Protein AF-A0A4Q3Y3D3-F1 (afdb_monomer)

Structure (mmCIF, N/CA/C/O backbone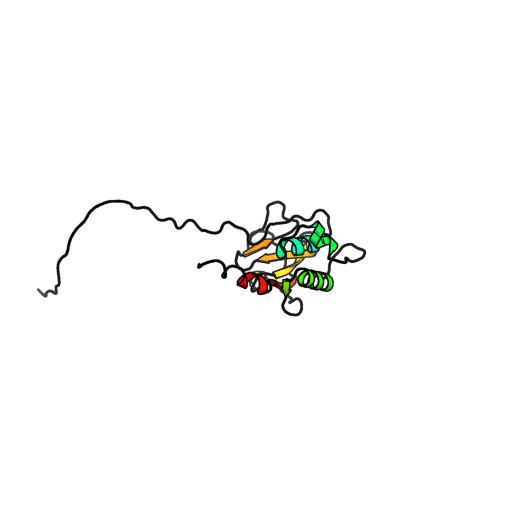):
data_AF-A0A4Q3Y3D3-F1
#
_entry.id   AF-A0A4Q3Y3D3-F1
#
loop_
_atom_site.group_PDB
_atom_site.id
_atom_site.type_symbol
_atom_site.label_atom_id
_atom_site.label_alt_id
_atom_site.label_comp_id
_atom_site.label_asym_id
_atom_site.label_entity_id
_atom_site.label_seq_id
_atom_site.pdbx_PDB_ins_code
_atom_site.Cartn_x
_atom_site.Cartn_y
_atom_site.Cartn_z
_atom_site.occupancy
_atom_site.B_iso_or_equiv
_atom_site.auth_seq_id
_atom_site.auth_comp_id
_atom_site.auth_asym_id
_atom_site.auth_atom_id
_atom_site.pdbx_PDB_model_num
ATOM 1 N N . MET A 1 1 ? -54.795 -48.249 -32.930 1.00 37.06 1 MET A N 1
ATOM 2 C CA . MET A 1 1 ? -54.369 -49.296 -31.979 1.00 37.06 1 MET A CA 1
ATOM 3 C C . MET A 1 1 ? -53.596 -48.614 -30.857 1.00 37.06 1 MET A C 1
ATOM 5 O O . MET A 1 1 ? -52.537 -48.094 -31.157 1.00 37.06 1 MET A O 1
ATOM 9 N N . ARG A 1 2 ? -54.170 -48.606 -29.635 1.00 34.38 2 ARG A N 1
ATOM 10 C CA . ARG A 1 2 ? -53.612 -48.185 -28.320 1.00 34.38 2 ARG A CA 1
ATOM 11 C C . ARG A 1 2 ? -53.067 -46.744 -28.184 1.00 34.38 2 ARG A C 1
ATOM 13 O O . ARG A 1 2 ? -52.362 -46.275 -29.052 1.00 34.38 2 ARG A O 1
ATOM 20 N N . LEU A 1 3 ? -53.254 -46.004 -27.092 1.00 31.91 3 LEU A N 1
ATOM 21 C CA . LEU A 1 3 ? -54.147 -46.052 -25.928 1.00 31.91 3 LEU A CA 1
ATOM 22 C C . LEU A 1 3 ? -54.050 -44.649 -25.276 1.00 31.91 3 LEU A C 1
ATOM 24 O O . LEU A 1 3 ? -52.945 -44.154 -25.098 1.00 31.91 3 LEU A O 1
ATOM 28 N N . LEU A 1 4 ? -55.206 -44.045 -24.983 1.00 33.06 4 LEU A N 1
ATOM 29 C CA . LEU A 1 4 ? -55.615 -43.357 -23.740 1.00 33.06 4 LEU A CA 1
ATOM 30 C C . LEU A 1 4 ? -54.528 -42.620 -22.921 1.00 33.06 4 LEU A C 1
ATOM 32 O O . LEU A 1 4 ? -53.577 -43.227 -22.454 1.00 33.06 4 LEU A O 1
ATOM 36 N N . ALA A 1 5 ? -54.607 -41.299 -22.756 1.00 33.62 5 ALA A N 1
ATOM 37 C CA . ALA A 1 5 ? -55.571 -40.514 -21.961 1.00 33.62 5 ALA A CA 1
ATOM 38 C C . ALA A 1 5 ? -55.055 -40.188 -20.549 1.00 33.62 5 ALA A C 1
ATOM 40 O O . ALA A 1 5 ? -54.508 -41.035 -19.854 1.00 33.62 5 ALA A O 1
ATOM 41 N N . GLY A 1 6 ? -55.333 -38.955 -20.127 1.00 31.28 6 GLY A N 1
ATOM 42 C CA . GLY A 1 6 ? -55.138 -38.450 -18.767 1.00 31.28 6 GLY A CA 1
ATOM 43 C C . GLY A 1 6 ? -54.679 -36.997 -18.828 1.00 31.28 6 GLY A C 1
ATOM 44 O O . GLY A 1 6 ? -53.491 -36.752 -18.957 1.00 31.28 6 GLY A O 1
ATOM 45 N N . ARG A 1 7 ? -55.588 -36.026 -19.024 1.00 37.44 7 ARG A N 1
ATOM 46 C CA . ARG A 1 7 ? -56.318 -35.291 -17.958 1.00 37.44 7 ARG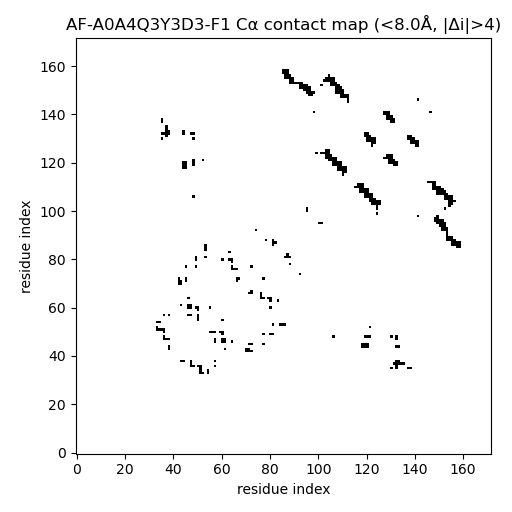 A CA 1
ATOM 47 C C . ARG A 1 7 ? -55.331 -34.682 -16.939 1.00 37.44 7 ARG A C 1
ATOM 49 O O . ARG A 1 7 ? -54.505 -35.395 -16.401 1.00 37.44 7 ARG A O 1
ATOM 56 N N . ALA A 1 8 ? -55.389 -33.403 -16.592 1.00 38.09 8 ALA A N 1
ATOM 57 C CA . ALA A 1 8 ? -56.598 -32.672 -16.252 1.00 38.09 8 ALA A CA 1
ATOM 58 C C . ALA A 1 8 ? -56.382 -31.149 -16.224 1.00 38.09 8 ALA A C 1
ATOM 60 O O . ALA A 1 8 ? -55.275 -30.675 -15.992 1.00 38.09 8 ALA A O 1
ATOM 61 N N . ASN A 1 9 ? -57.523 -30.471 -16.358 1.00 39.78 9 ASN A N 1
ATOM 62 C CA . ASN A 1 9 ? -57.938 -29.198 -15.765 1.00 39.78 9 ASN A CA 1
ATOM 63 C C . ASN A 1 9 ? -57.132 -27.944 -16.111 1.00 39.78 9 ASN A C 1
ATOM 65 O O . ASN A 1 9 ? -56.014 -27.743 -15.663 1.00 39.78 9 ASN A O 1
ATOM 69 N N . GLU A 1 10 ? -57.631 -27.088 -17.001 1.00 37.75 10 GLU A N 1
ATOM 70 C CA . GLU A 1 10 ? -58.818 -26.220 -16.853 1.00 37.75 10 GLU A CA 1
ATOM 71 C C . GLU A 1 10 ? -58.672 -25.129 -15.782 1.00 37.75 10 GLU A C 1
ATOM 73 O O . GLU A 1 10 ? -58.848 -25.369 -14.594 1.00 37.75 10 GLU A O 1
ATOM 78 N N . ARG A 1 11 ? -58.497 -23.914 -16.328 1.00 35.47 11 ARG A N 1
ATOM 79 C CA . ARG A 1 11 ? -59.081 -22.623 -15.927 1.00 35.47 11 ARG A CA 1
ATOM 80 C C . ARG A 1 11 ? -58.604 -22.003 -14.609 1.00 35.47 11 ARG A C 1
ATOM 82 O O . ARG A 1 11 ? -58.959 -22.456 -13.535 1.00 35.47 11 ARG A O 1
ATOM 89 N N . CYS A 1 12 ? -58.003 -20.814 -14.706 1.00 27.30 12 CYS A N 1
ATOM 90 C CA . CYS A 1 12 ? -58.804 -19.589 -14.585 1.00 27.30 12 CYS A CA 1
ATOM 91 C C . CYS A 1 12 ? -58.019 -18.323 -14.979 1.00 27.30 12 CYS A C 1
ATOM 93 O O . CYS A 1 12 ? -56.945 -18.068 -14.450 1.00 27.30 12 CYS A O 1
ATOM 95 N N . THR A 1 13 ? -58.629 -17.574 -15.908 1.00 36.66 13 THR A N 1
ATOM 96 C CA . THR A 1 13 ? -58.688 -16.099 -16.053 1.00 36.66 13 THR A CA 1
ATOM 97 C C . THR A 1 13 ? -57.379 -15.301 -16.033 1.00 36.66 13 THR A C 1
ATOM 99 O O . THR A 1 13 ? -56.711 -15.192 -15.015 1.00 36.66 13 THR A O 1
ATOM 102 N N . LEU A 1 14 ? -56.933 -14.808 -17.197 1.00 34.25 14 LEU A N 1
ATOM 103 C CA . LEU A 1 14 ? -57.304 -13.501 -17.784 1.00 34.25 14 LEU A CA 1
ATOM 104 C C . LEU A 1 14 ? -56.820 -12.326 -16.922 1.00 34.25 14 LEU A C 1
ATOM 106 O O . LEU A 1 14 ? -57.441 -12.026 -15.917 1.00 34.25 14 LEU A O 1
ATOM 110 N N . GLU A 1 15 ? -55.770 -11.633 -17.362 1.00 31.67 15 GLU A N 1
ATOM 111 C CA . GLU A 1 15 ? -55.912 -10.255 -17.850 1.00 31.67 15 GLU A CA 1
ATOM 112 C C . GLU A 1 15 ? -54.598 -9.713 -18.430 1.00 31.67 15 GLU A C 1
ATOM 114 O O . GLU A 1 15 ? -53.484 -10.008 -18.004 1.00 31.67 15 GLU A O 1
ATOM 119 N N . THR A 1 16 ? -54.786 -8.961 -19.501 1.00 42.09 16 THR A N 1
ATOM 120 C CA . THR A 1 16 ? -53.836 -8.250 -20.350 1.00 42.09 16 THR A CA 1
ATOM 121 C C . THR A 1 16 ? -53.171 -7.070 -19.644 1.00 42.09 16 THR A C 1
ATOM 123 O O . THR A 1 16 ? -53.857 -6.346 -18.935 1.00 42.09 16 THR A O 1
ATOM 126 N N . TYR A 1 17 ? -51.883 -6.823 -19.921 1.00 34.31 17 TYR A N 1
ATOM 127 C CA . TYR A 1 17 ? -51.305 -5.586 -20.506 1.00 34.31 17 TYR A CA 1
ATOM 128 C C . TYR A 1 17 ? -49.788 -5.486 -20.237 1.00 34.31 17 TYR A C 1
ATOM 130 O O . TYR A 1 17 ? -49.247 -6.248 -19.435 1.00 34.31 17 TYR A O 1
ATOM 138 N N . PRO A 1 18 ? -49.046 -4.704 -21.046 1.00 47.34 18 PRO A N 1
ATOM 139 C CA . PRO A 1 18 ? -47.670 -4.981 -21.398 1.00 47.34 18 PRO A CA 1
ATOM 140 C C . PRO A 1 18 ? -46.736 -4.379 -20.354 1.00 47.34 18 PRO A C 1
ATOM 142 O O . PRO A 1 18 ? -47.140 -3.563 -19.541 1.00 47.34 18 PRO A O 1
ATOM 145 N N . LEU A 1 19 ? -45.477 -4.792 -20.409 1.00 34.25 19 LEU A N 1
ATOM 146 C CA . LEU A 1 19 ? -44.270 -4.026 -20.105 1.00 34.25 19 LEU A CA 1
ATOM 147 C C . LEU A 1 19 ? -43.201 -5.082 -19.843 1.00 34.25 19 LEU A C 1
AT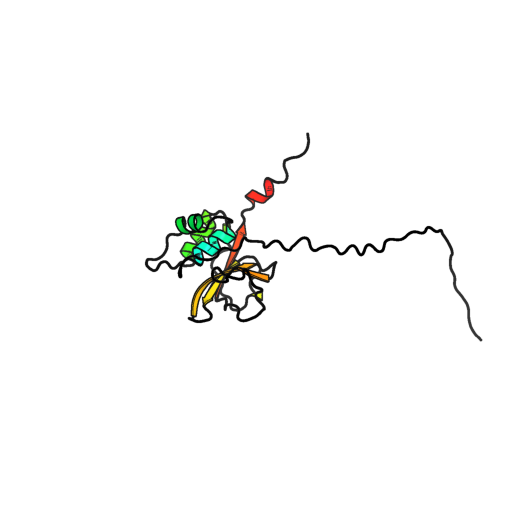OM 149 O O . LEU A 1 19 ? -42.938 -5.485 -18.712 1.00 34.25 19 LEU A O 1
ATOM 153 N N . ARG A 1 20 ? -42.539 -5.526 -20.917 1.00 35.66 20 ARG A N 1
ATOM 154 C CA . ARG A 1 20 ? -41.197 -6.099 -20.793 1.00 35.66 20 ARG A CA 1
ATOM 155 C C . ARG A 1 20 ? -40.245 -4.963 -20.414 1.00 35.66 20 ARG A C 1
ATOM 157 O O . ARG A 1 20 ? -39.358 -4.605 -21.181 1.00 35.66 20 ARG A O 1
ATOM 164 N N . HIS A 1 21 ? -40.414 -4.404 -19.218 1.00 32.72 21 HIS A N 1
ATOM 165 C CA . HIS A 1 21 ? -39.287 -3.852 -18.502 1.00 32.72 21 HIS A CA 1
ATOM 166 C C . HIS A 1 21 ? -38.420 -5.054 -18.174 1.00 32.72 21 HIS A C 1
ATOM 168 O O . HIS A 1 21 ? -38.629 -5.774 -17.199 1.00 32.72 21 HIS A O 1
ATOM 174 N N . ARG A 1 22 ? -37.455 -5.303 -19.057 1.00 37.34 22 ARG A N 1
ATOM 175 C CA . ARG A 1 22 ? -36.219 -5.960 -18.680 1.00 37.34 22 ARG A CA 1
ATOM 176 C C . ARG A 1 22 ? -35.674 -5.102 -17.542 1.00 37.34 22 ARG A C 1
ATOM 178 O O . ARG A 1 22 ? -35.013 -4.097 -17.792 1.00 37.34 22 ARG A O 1
ATOM 185 N N . LEU A 1 23 ? -36.041 -5.449 -16.307 1.00 31.69 23 LEU A N 1
ATOM 186 C CA . LEU A 1 23 ? -35.355 -5.014 -15.104 1.00 31.69 23 LEU A CA 1
ATOM 187 C C . LEU A 1 23 ? -33.946 -5.572 -15.246 1.00 31.69 23 LEU A C 1
ATOM 189 O O . LEU A 1 23 ? -33.609 -6.659 -14.789 1.00 31.69 23 LEU A O 1
ATOM 193 N N . THR A 1 24 ? -33.140 -4.843 -16.006 1.00 33.09 24 THR A N 1
ATOM 194 C CA . THR A 1 24 ? -31.703 -4.945 -15.934 1.00 33.09 24 THR A CA 1
ATOM 195 C C . THR A 1 24 ? -31.436 -4.453 -14.530 1.00 33.09 24 THR A C 1
ATOM 197 O O . THR A 1 24 ? -31.572 -3.262 -14.259 1.00 33.09 24 THR A O 1
ATOM 200 N N . ILE A 1 25 ? -31.200 -5.382 -13.607 1.00 37.06 25 ILE A N 1
ATOM 201 C CA . ILE A 1 25 ? -30.600 -5.060 -12.322 1.00 37.06 25 ILE A CA 1
ATOM 202 C C . ILE A 1 25 ? -29.297 -4.358 -12.697 1.00 37.06 25 ILE A C 1
ATOM 204 O O . ILE A 1 25 ? -28.327 -4.994 -13.110 1.00 37.06 25 ILE A O 1
ATOM 208 N N . VAL A 1 26 ? -29.325 -3.027 -12.693 1.00 38.94 26 VAL A N 1
ATOM 209 C CA . VAL A 1 26 ? -28.139 -2.211 -12.892 1.00 38.94 26 VAL A CA 1
ATOM 210 C C . VAL A 1 26 ? -27.277 -2.527 -11.685 1.00 38.94 26 VAL A C 1
ATOM 212 O O . VAL A 1 26 ? -27.707 -2.366 -10.544 1.00 38.94 26 VAL A O 1
ATOM 215 N N . LYS A 1 27 ? -26.101 -3.085 -11.948 1.00 42.88 27 LYS A N 1
ATOM 216 C CA . LYS A 1 27 ? -25.086 -3.411 -10.956 1.00 42.88 27 LYS A CA 1
ATOM 217 C C . LYS A 1 27 ? -24.885 -2.193 -10.043 1.00 42.88 27 LYS A C 1
ATOM 219 O O . LYS A 1 27 ? -24.283 -1.205 -10.449 1.00 42.88 27 LYS A O 1
ATOM 224 N N . LEU A 1 28 ? -25.400 -2.247 -8.817 1.00 42.84 28 LEU A N 1
ATOM 225 C CA . LEU A 1 28 ? -25.009 -1.334 -7.744 1.00 42.84 28 LEU A CA 1
ATOM 226 C C . LEU A 1 28 ? -23.560 -1.697 -7.390 1.00 42.84 28 LEU A C 1
ATOM 228 O O . LEU A 1 28 ? -23.343 -2.576 -6.564 1.00 42.84 28 LEU A O 1
ATOM 232 N N . GLY A 1 29 ? -22.558 -1.147 -8.084 1.00 44.69 29 GLY A N 1
ATOM 233 C CA . GLY A 1 29 ? -21.178 -1.554 -7.789 1.00 44.69 29 GLY A CA 1
ATOM 234 C C . GLY A 1 29 ? -20.098 -1.202 -8.802 1.00 44.69 29 GLY A C 1
ATOM 235 O O . GLY A 1 29 ? -19.315 -2.080 -9.147 1.00 44.69 29 GLY A O 1
ATOM 236 N N . ASP A 1 30 ? -20.036 0.053 -9.247 1.00 57.62 30 ASP A N 1
ATOM 237 C CA . ASP A 1 30 ? -18.827 0.620 -9.881 1.00 57.62 30 ASP A CA 1
ATOM 238 C C . ASP A 1 30 ? -18.000 1.470 -8.895 1.00 57.62 30 ASP A C 1
ATOM 240 O O . ASP A 1 30 ? -17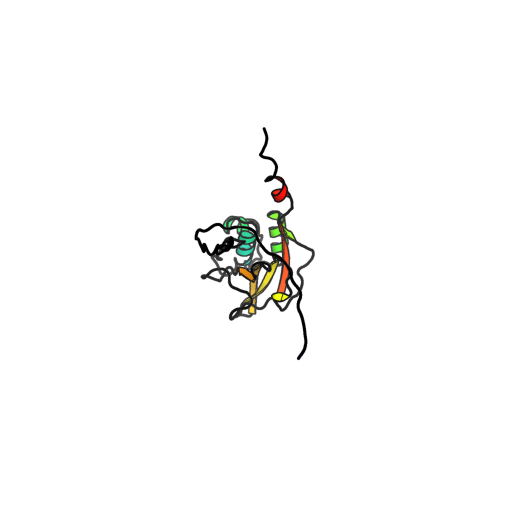.056 2.162 -9.272 1.00 57.62 30 ASP A O 1
ATOM 244 N N . GLN A 1 31 ? -18.343 1.436 -7.604 1.00 67.81 31 GLN A N 1
ATOM 245 C CA . GLN A 1 31 ? -17.572 2.135 -6.583 1.00 67.81 31 GLN A CA 1
ATOM 246 C C . GLN A 1 31 ? -16.390 1.273 -6.149 1.00 67.81 31 GLN A C 1
ATOM 248 O O . GLN A 1 31 ? -16.561 0.189 -5.598 1.00 67.81 31 GLN A O 1
ATOM 253 N N . LEU A 1 32 ? -15.184 1.783 -6.392 1.00 81.62 32 LEU A N 1
ATOM 254 C CA . LEU A 1 32 ? -13.953 1.221 -5.853 1.00 81.62 32 LEU A CA 1
ATOM 255 C C . LEU A 1 32 ? -14.020 1.194 -4.320 1.00 81.62 32 LEU A C 1
ATOM 257 O O . LEU A 1 32 ? -14.382 2.198 -3.706 1.00 81.62 32 LEU A O 1
ATOM 261 N N . ARG A 1 33 ? -13.579 0.092 -3.699 1.00 88.31 33 ARG A N 1
ATOM 262 C CA . ARG A 1 33 ? -13.483 -0.012 -2.232 1.00 88.31 33 ARG A CA 1
ATOM 263 C C . ARG A 1 33 ? -12.591 1.065 -1.612 1.00 88.31 33 ARG A C 1
ATOM 265 O O . ARG A 1 33 ? -12.858 1.526 -0.505 1.00 88.31 33 ARG A O 1
ATOM 272 N N . PHE A 1 34 ? -11.534 1.452 -2.322 1.00 91.69 34 PHE A N 1
ATOM 273 C CA . PHE A 1 34 ? -10.594 2.480 -1.891 1.00 91.69 34 PHE A CA 1
ATOM 274 C C . PHE A 1 34 ? -10.509 3.596 -2.928 1.00 91.69 34 PHE A C 1
ATOM 276 O O . PHE A 1 34 ? -10.473 3.341 -4.135 1.00 91.69 34 PHE A O 1
ATOM 283 N N . LYS A 1 35 ? -10.391 4.839 -2.455 1.00 93.44 35 LYS A N 1
ATOM 284 C CA . LYS A 1 35 ? -9.926 5.940 -3.300 1.00 93.44 35 LYS A CA 1
ATOM 285 C C . LYS A 1 35 ? -8.488 5.637 -3.708 1.00 93.44 35 LYS A C 1
ATOM 287 O O . LYS A 1 35 ? -7.641 5.441 -2.845 1.00 93.44 35 LYS A O 1
ATOM 292 N N . HIS A 1 36 ? -8.210 5.594 -5.007 1.00 95.12 36 HIS A N 1
ATOM 293 C CA . HIS A 1 36 ? -6.855 5.361 -5.497 1.00 95.12 36 HIS A CA 1
ATOM 294 C C . HIS A 1 36 ? -5.993 6.617 -5.310 1.00 95.12 36 HIS A C 1
ATOM 296 O O . HIS A 1 36 ? -6.411 7.717 -5.668 1.00 95.12 36 HIS A O 1
ATOM 302 N N . ILE A 1 37 ? -4.811 6.453 -4.711 1.00 95.50 37 ILE A N 1
ATOM 303 C CA . ILE A 1 37 ? -3.872 7.538 -4.407 1.00 95.50 37 ILE A CA 1
ATOM 304 C C . ILE A 1 37 ? -2.546 7.232 -5.099 1.00 95.50 37 ILE A C 1
ATOM 306 O O . ILE A 1 37 ? -1.961 6.162 -4.909 1.00 95.50 37 ILE A O 1
ATOM 310 N N . LEU A 1 38 ? -2.079 8.186 -5.903 1.00 94.50 38 LEU A N 1
ATOM 311 C CA . LEU A 1 38 ? -0.776 8.120 -6.553 1.00 94.50 38 LEU A CA 1
ATOM 312 C C . LEU A 1 38 ? 0.323 8.552 -5.583 1.00 94.50 38 LEU A C 1
ATOM 314 O O . LEU A 1 38 ? 0.123 9.441 -4.758 1.00 94.50 38 LEU A O 1
ATOM 318 N N . GLN A 1 39 ? 1.492 7.925 -5.693 1.00 90.44 39 GLN A N 1
ATOM 319 C CA . GLN A 1 39 ? 2.675 8.377 -4.965 1.00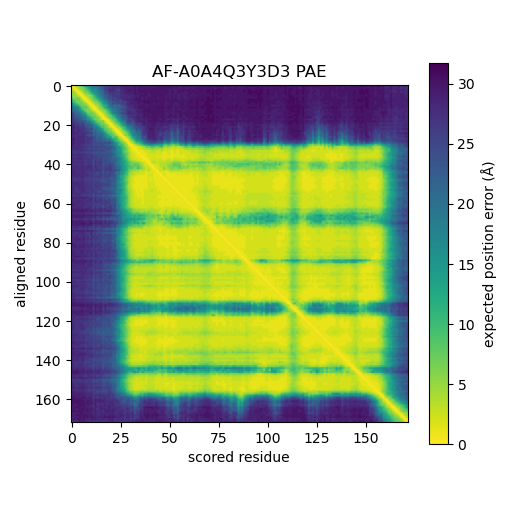 90.44 39 GLN A CA 1
ATOM 320 C C . GLN A 1 39 ? 3.296 9.605 -5.651 1.00 90.44 39 GLN A C 1
ATOM 322 O O . GLN A 1 39 ? 3.347 9.665 -6.881 1.00 90.44 39 GLN A O 1
ATOM 327 N N . ASN A 1 40 ? 3.801 10.555 -4.860 1.00 86.19 40 ASN A N 1
ATOM 328 C CA . ASN A 1 40 ? 4.351 11.822 -5.368 1.00 86.19 40 ASN A CA 1
ATOM 329 C C . ASN A 1 40 ? 5.861 11.764 -5.653 1.00 86.19 40 ASN A C 1
ATOM 331 O O . ASN A 1 40 ? 6.389 12.610 -6.369 1.00 86.19 40 ASN A O 1
ATOM 335 N N . ASP A 1 41 ? 6.563 10.772 -5.106 1.00 85.12 41 ASP A N 1
ATOM 336 C CA . ASP A 1 41 ? 8.012 10.591 -5.257 1.00 85.12 41 ASP A CA 1
ATOM 337 C C . ASP A 1 41 ? 8.350 9.117 -5.558 1.00 85.12 41 ASP A C 1
ATOM 339 O O . ASP A 1 41 ? 7.458 8.295 -5.750 1.00 85.12 41 ASP A O 1
ATOM 343 N N . THR A 1 42 ? 9.627 8.735 -5.605 1.00 83.19 42 THR A N 1
ATOM 344 C CA . THR A 1 42 ? 10.049 7.356 -5.929 1.00 83.19 42 THR A CA 1
ATOM 345 C C . THR A 1 42 ? 9.896 6.353 -4.777 1.00 83.19 42 THR A C 1
ATOM 347 O O . THR A 1 42 ? 9.949 5.139 -5.016 1.00 83.19 42 THR A O 1
ATOM 350 N N . VAL A 1 43 ? 9.662 6.830 -3.551 1.00 83.69 43 VAL A N 1
ATOM 351 C CA . VAL A 1 43 ? 9.797 6.076 -2.293 1.00 83.69 43 VAL A CA 1
ATOM 352 C C . VAL A 1 43 ? 8.519 6.049 -1.432 1.00 83.69 43 VAL A C 1
ATOM 354 O O . VAL A 1 43 ? 8.439 5.274 -0.484 1.00 83.69 43 VAL A O 1
ATOM 357 N N . SER A 1 44 ? 7.491 6.824 -1.774 1.00 88.50 44 SER A N 1
ATOM 358 C CA . SER A 1 44 ? 6.233 7.005 -1.023 1.00 88.50 44 SER A CA 1
ATOM 359 C C . SER A 1 44 ? 5.148 5.960 -1.326 1.00 88.50 44 SER A C 1
ATOM 361 O O . SER A 1 44 ? 3.995 6.132 -0.934 1.00 88.50 44 SER A O 1
ATOM 363 N N . CYS A 1 45 ? 5.497 4.830 -1.954 1.00 93.31 45 CYS A N 1
ATOM 364 C CA . CYS A 1 45 ? 4.545 3.737 -2.205 1.00 93.31 45 CYS A CA 1
ATOM 365 C C . CYS A 1 45 ? 3.940 3.157 -0.912 1.00 93.31 45 CYS A C 1
ATOM 367 O O . CYS A 1 45 ? 2.760 2.814 -0.892 1.00 93.31 45 CYS A O 1
ATOM 369 N N . GLY A 1 46 ? 4.721 3.087 0.173 1.00 94.12 46 GLY A N 1
ATOM 370 C CA . GLY A 1 46 ? 4.244 2.656 1.492 1.00 94.12 46 GLY A CA 1
ATOM 371 C C . GLY A 1 46 ? 3.185 3.602 2.071 1.00 94.12 46 GLY A C 1
ATOM 372 O O . GLY A 1 46 ? 2.040 3.176 2.235 1.00 94.12 46 GLY A O 1
ATOM 373 N N . PRO A 1 47 ? 3.518 4.886 2.314 1.00 95.25 47 PRO A N 1
ATOM 374 C CA . PRO A 1 47 ? 2.555 5.895 2.755 1.00 95.25 47 PRO A CA 1
ATOM 375 C C . PRO A 1 47 ? 1.288 5.959 1.897 1.00 95.25 47 PRO A C 1
ATOM 377 O O . PRO A 1 47 ? 0.190 6.004 2.440 1.00 95.25 47 PRO A O 1
ATOM 380 N N . ALA A 1 48 ? 1.410 5.865 0.568 1.00 96.56 48 ALA A N 1
ATOM 381 C CA . ALA A 1 48 ? 0.250 5.846 -0.321 1.00 96.56 48 ALA A CA 1
ATOM 382 C C . ALA A 1 48 ? -0.672 4.640 -0.068 1.00 96.56 48 ALA A C 1
ATOM 384 O O . ALA A 1 48 ? -1.892 4.793 -0.060 1.00 96.56 48 ALA A O 1
ATOM 385 N N . CYS A 1 49 ? -0.123 3.449 0.194 1.00 97.25 49 CYS A N 1
ATOM 386 C CA . CYS A 1 49 ? -0.936 2.286 0.560 1.00 97.25 49 CYS A CA 1
ATOM 387 C C . CYS A 1 49 ? -1.631 2.464 1.915 1.00 97.25 49 CYS A C 1
ATOM 389 O O . CYS A 1 49 ? -2.796 2.098 2.052 1.00 97.25 49 CYS A O 1
ATOM 391 N N . ILE A 1 50 ? -0.952 3.045 2.907 1.00 96.75 50 ILE A N 1
ATOM 392 C CA . ILE A 1 50 ? -1.580 3.343 4.202 1.00 96.75 50 ILE A CA 1
ATOM 393 C C . ILE A 1 50 ? -2.712 4.359 4.030 1.00 96.75 50 ILE A C 1
A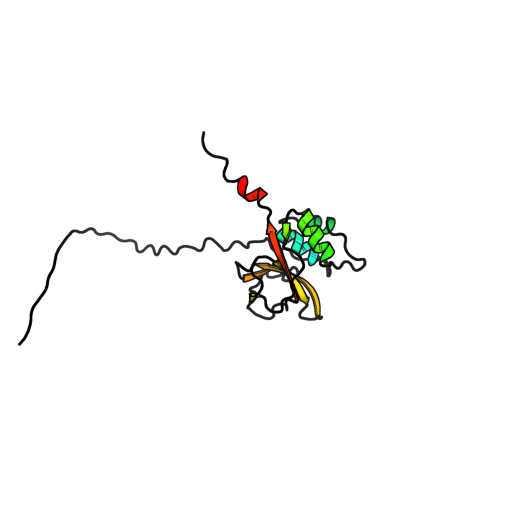TOM 395 O O . ILE A 1 50 ? -3.816 4.108 4.504 1.00 96.75 50 ILE A O 1
ATOM 399 N N . ALA A 1 51 ? -2.481 5.435 3.274 1.00 95.81 51 ALA A N 1
ATOM 400 C CA . ALA A 1 51 ? -3.487 6.451 2.977 1.00 95.81 51 ALA A CA 1
ATOM 401 C C . ALA A 1 51 ? -4.748 5.849 2.336 1.00 95.81 51 ALA A C 1
ATOM 403 O O . ALA A 1 51 ? -5.861 6.121 2.780 1.00 95.81 51 ALA A O 1
ATOM 404 N N . MET A 1 52 ? -4.578 4.972 1.340 1.00 96.69 52 MET A N 1
ATOM 405 C CA . MET A 1 52 ? -5.693 4.297 0.669 1.00 96.69 52 MET A CA 1
ATOM 406 C C . MET A 1 52 ? -6.473 3.361 1.605 1.00 96.69 52 MET A C 1
ATOM 408 O O . MET A 1 52 ? -7.702 3.361 1.568 1.00 96.69 52 MET A O 1
ATOM 412 N N . LEU A 1 53 ? -5.790 2.579 2.453 1.00 95.69 53 LEU A N 1
ATOM 413 C CA . LEU A 1 53 ? -6.447 1.662 3.398 1.00 95.69 53 LEU A CA 1
ATOM 414 C C . LEU A 1 53 ? -7.198 2.411 4.509 1.00 95.69 53 LEU A C 1
ATOM 416 O O . LEU A 1 53 ? -8.327 2.047 4.850 1.00 95.69 53 LEU A O 1
ATOM 420 N N . ALA A 1 54 ? -6.571 3.452 5.060 1.00 94.19 54 ALA A N 1
ATOM 421 C CA . ALA A 1 54 ? -7.107 4.250 6.158 1.00 94.19 54 ALA A CA 1
ATOM 422 C C . ALA A 1 54 ? -8.125 5.304 5.693 1.00 94.19 54 ALA A C 1
ATOM 424 O O . ALA A 1 54 ? -8.912 5.791 6.496 1.00 94.19 54 ALA A O 1
ATOM 425 N N . GLY A 1 55 ? -8.152 5.642 4.400 1.00 94.69 55 GLY A N 1
ATOM 426 C CA . GLY A 1 55 ? -9.028 6.687 3.866 1.00 94.69 55 GLY A CA 1
ATOM 427 C C . GLY A 1 55 ? -8.580 8.107 4.231 1.00 94.69 55 GLY A C 1
ATOM 428 O O . GLY A 1 55 ? -9.422 8.989 4.367 1.00 94.69 55 GLY A O 1
ATOM 429 N N . VAL A 1 56 ? -7.272 8.329 4.385 1.00 94.62 56 VAL A N 1
ATOM 430 C CA . VAL A 1 56 ? -6.668 9.628 4.743 1.00 94.62 56 VAL A CA 1
ATOM 431 C C . VAL A 1 56 ? -5.843 10.199 3.583 1.00 94.62 56 VAL A C 1
ATOM 433 O O . VAL A 1 56 ? -5.708 9.564 2.534 1.00 94.62 56 VAL A O 1
ATOM 436 N N . SER A 1 57 ? -5.299 11.412 3.735 1.00 94.62 57 SER A N 1
ATOM 437 C CA . SER A 1 57 ? -4.414 11.996 2.721 1.00 94.62 57 SER A CA 1
ATOM 438 C C . SER A 1 57 ? -3.026 11.342 2.724 1.00 94.62 57 SER A C 1
ATOM 440 O O . SER A 1 57 ? -2.614 10.703 3.698 1.00 94.62 57 SER A O 1
ATOM 442 N N . LEU A 1 58 ? -2.287 11.508 1.622 1.00 93.88 58 LEU A N 1
ATOM 443 C CA . LEU A 1 58 ? -0.912 11.019 1.530 1.00 93.88 58 LEU A CA 1
ATOM 444 C C . LEU A 1 58 ? -0.007 11.716 2.552 1.00 93.88 58 LEU A C 1
ATOM 446 O O . LEU A 1 58 ? 0.842 11.053 3.141 1.00 93.88 58 LEU A O 1
ATOM 450 N N . GLU A 1 59 ? -0.192 13.019 2.780 1.00 93.00 59 GLU A N 1
ATOM 451 C CA . GLU A 1 59 ? 0.598 13.770 3.759 1.00 93.00 59 GLU A CA 1
ATOM 452 C C . GLU A 1 59 ? 0.355 13.251 5.178 1.00 93.00 59 GLU A C 1
ATOM 454 O O . GLU A 1 59 ? 1.315 12.987 5.898 1.00 93.00 59 GLU A O 1
ATOM 459 N N . THR A 1 60 ? -0.912 13.027 5.554 1.00 93.62 60 THR A N 1
ATOM 460 C CA . THR A 1 60 ? -1.268 12.459 6.862 1.00 93.62 60 THR A CA 1
ATOM 461 C C . THR A 1 60 ? -0.634 11.085 7.056 1.00 93.62 60 THR A C 1
ATOM 463 O O . THR A 1 60 ? -0.006 10.835 8.078 1.00 93.62 60 THR A O 1
ATOM 466 N N . ALA A 1 61 ? -0.732 10.196 6.064 1.00 93.94 61 ALA A N 1
ATOM 467 C CA . ALA A 1 61 ? -0.117 8.875 6.162 1.00 93.94 61 ALA A CA 1
ATOM 468 C C . ALA A 1 61 ? 1.419 8.929 6.195 1.00 93.94 61 ALA A C 1
ATOM 470 O O . ALA A 1 61 ? 2.045 8.106 6.856 1.00 93.94 61 ALA A O 1
ATOM 471 N N . ALA A 1 62 ? 2.038 9.868 5.475 1.00 92.12 62 ALA A N 1
ATOM 472 C CA . ALA A 1 62 ? 3.489 10.019 5.444 1.00 92.12 62 ALA A CA 1
ATOM 473 C C . ALA A 1 62 ? 4.054 10.562 6.763 1.00 92.12 62 ALA A C 1
ATOM 475 O O . ALA A 1 62 ? 5.146 10.150 7.144 1.00 92.12 62 ALA A O 1
ATOM 476 N N . ALA A 1 63 ? 3.321 11.439 7.454 1.00 91.06 63 ALA A N 1
ATOM 477 C CA . ALA A 1 63 ? 3.725 11.993 8.745 1.00 91.06 63 ALA A CA 1
ATOM 478 C C . ALA A 1 63 ? 3.793 10.932 9.860 1.00 91.06 63 ALA A C 1
ATOM 480 O O . ALA A 1 63 ? 4.634 11.031 10.746 1.00 91.06 63 ALA A O 1
ATOM 481 N N . GLU A 1 64 ? 2.955 9.894 9.782 1.00 87.69 64 GLU A N 1
ATOM 482 C CA . GLU A 1 64 ? 2.881 8.819 10.785 1.00 87.69 64 GLU A CA 1
ATOM 483 C C . GLU A 1 64 ? 3.899 7.688 10.572 1.00 87.69 64 GLU A C 1
ATOM 485 O O . GLU A 1 64 ? 4.021 6.777 11.394 1.00 87.69 64 GLU A O 1
ATOM 490 N N . ILE A 1 65 ? 4.617 7.695 9.447 1.00 89.56 65 ILE A N 1
ATOM 491 C CA . ILE A 1 65 ? 5.591 6.655 9.127 1.00 89.56 65 ILE A CA 1
ATOM 492 C C . ILE A 1 65 ? 6.987 7.221 9.329 1.00 89.56 65 ILE A C 1
ATOM 494 O O . ILE A 1 65 ? 7.490 7.964 8.490 1.00 89.56 65 ILE A O 1
ATOM 498 N N . ASP A 1 66 ? 7.646 6.785 10.397 1.00 82.75 66 ASP A N 1
ATOM 499 C CA . ASP A 1 66 ? 9.090 6.943 10.521 1.00 82.75 66 ASP A CA 1
ATOM 500 C C . ASP A 1 66 ? 9.770 6.071 9.456 1.00 82.75 66 ASP A C 1
ATOM 502 O O . ASP A 1 66 ? 9.580 4.853 9.441 1.00 82.75 66 ASP A O 1
ATOM 506 N N . ARG A 1 67 ? 10.486 6.684 8.509 1.00 80.06 67 ARG A N 1
ATOM 507 C CA . ARG A 1 67 ? 11.060 6.022 7.322 1.00 80.06 67 ARG A CA 1
ATOM 508 C C . ARG A 1 67 ? 12.552 5.792 7.527 1.00 80.06 67 ARG A C 1
ATOM 510 O O . ARG A 1 67 ? 13.223 6.536 8.229 1.00 80.06 67 ARG A O 1
ATOM 517 N N . HIS A 1 68 ? 13.099 4.787 6.843 1.00 77.25 68 HIS A N 1
ATOM 518 C CA . HIS A 1 68 ? 14.552 4.586 6.813 1.00 77.25 68 HIS A CA 1
ATOM 519 C C . HIS A 1 68 ? 15.274 5.809 6.234 1.00 77.25 68 HIS A C 1
ATOM 521 O O . HIS A 1 68 ? 14.679 6.601 5.504 1.00 77.25 68 HIS A O 1
ATOM 527 N N . SER A 1 69 ? 16.586 5.916 6.461 1.00 68.00 69 SER A N 1
ATOM 528 C CA . SER A 1 69 ? 17.419 7.006 5.919 1.00 68.00 69 SER A CA 1
ATOM 529 C C . SER A 1 69 ? 17.372 7.122 4.388 1.00 68.00 69 SER A C 1
ATOM 531 O O . SER A 1 69 ? 17.584 8.196 3.835 1.00 68.00 69 SER A O 1
ATOM 533 N N . ASN A 1 70 ? 17.044 6.032 3.688 1.00 74.81 70 ASN A N 1
ATOM 534 C CA . ASN A 1 70 ? 16.837 6.000 2.237 1.00 74.81 70 ASN A CA 1
ATOM 535 C C . ASN A 1 70 ? 15.381 6.291 1.806 1.00 74.81 70 ASN A C 1
ATOM 537 O O . ASN A 1 70 ? 15.025 6.083 0.645 1.00 74.81 70 ASN A O 1
ATOM 541 N N . GLY A 1 71 ? 14.517 6.685 2.741 1.00 76.88 71 GLY A N 1
ATOM 542 C CA . GLY A 1 71 ? 13.096 6.945 2.535 1.00 76.88 71 GLY A CA 1
ATOM 543 C C . GLY A 1 71 ? 12.240 5.701 2.273 1.00 76.88 71 GLY A C 1
ATOM 544 O O . GLY A 1 71 ? 11.035 5.831 2.077 1.00 76.88 71 GLY A O 1
ATOM 545 N N . LYS A 1 72 ? 12.776 4.481 2.235 1.00 83.88 72 LYS A N 1
ATOM 546 C CA . LYS A 1 72 ? 11.961 3.279 1.990 1.00 83.88 72 LYS A CA 1
ATOM 547 C C . LYS A 1 72 ? 11.251 2.838 3.271 1.00 83.88 72 LYS A C 1
ATOM 549 O O . LYS A 1 72 ? 11.683 3.168 4.373 1.00 83.88 72 LYS A O 1
ATOM 554 N N . THR A 1 73 ? 10.165 2.084 3.111 1.00 87.31 73 THR A N 1
ATOM 555 C CA . THR A 1 73 ? 9.431 1.479 4.228 1.00 87.31 73 THR A CA 1
ATOM 556 C C . THR A 1 73 ? 9.559 -0.038 4.232 1.00 87.31 73 THR A C 1
ATOM 558 O O . THR A 1 73 ? 9.562 -0.669 3.171 1.00 87.31 73 THR A O 1
ATOM 561 N N . ASP A 1 74 ? 9.612 -0.624 5.425 1.00 92.62 74 ASP A N 1
ATOM 562 C CA . ASP A 1 74 ? 9.614 -2.068 5.658 1.00 92.62 74 ASP A CA 1
ATOM 563 C C . ASP A 1 74 ? 8.341 -2.559 6.373 1.00 92.62 74 ASP A C 1
ATOM 565 O O . ASP A 1 74 ? 7.460 -1.794 6.761 1.00 92.62 74 ASP A O 1
ATOM 569 N N . TRP A 1 75 ? 8.232 -3.871 6.579 1.00 94.81 75 TRP A N 1
ATOM 570 C CA . TRP A 1 75 ? 7.086 -4.465 7.270 1.00 94.81 75 TRP A CA 1
ATOM 571 C C . TRP A 1 75 ? 6.930 -4.050 8.741 1.00 94.81 75 TRP A C 1
ATOM 573 O O . TRP A 1 75 ? 5.825 -4.161 9.277 1.00 94.81 75 TRP A O 1
ATOM 583 N N . ALA A 1 76 ? 7.989 -3.646 9.443 1.00 93.38 76 ALA A N 1
ATOM 584 C CA . ALA A 1 76 ? 7.865 -3.171 10.818 1.00 93.38 76 ALA A CA 1
ATOM 585 C C . ALA A 1 76 ? 7.163 -1.810 10.837 1.00 93.38 76 ALA A C 1
ATOM 587 O O . ALA A 1 76 ? 6.141 -1.678 11.513 1.00 93.38 76 ALA A O 1
ATOM 588 N N . GLN A 1 77 ? 7.628 -0.876 10.008 1.00 94.50 77 GLN A N 1
ATOM 589 C CA . GLN A 1 77 ? 7.042 0.455 9.839 1.00 94.50 77 GLN A CA 1
ATOM 590 C C . GLN A 1 77 ? 5.597 0.369 9.340 1.00 94.50 77 GLN A C 1
ATOM 592 O O . GLN A 1 77 ? 4.696 0.944 9.946 1.00 94.50 77 GLN A O 1
ATOM 597 N N . MET A 1 78 ? 5.337 -0.440 8.307 1.00 95.50 78 MET A N 1
ATOM 598 C CA . MET A 1 78 ? 3.980 -0.597 7.769 1.00 95.50 78 MET A CA 1
ATOM 599 C C . MET A 1 78 ? 3.004 -1.162 8.812 1.00 95.50 78 MET A C 1
ATOM 601 O O . MET A 1 78 ? 1.861 -0.724 8.890 1.00 95.50 78 MET A O 1
ATOM 605 N N . ARG A 1 79 ? 3.435 -2.105 9.662 1.00 95.06 79 ARG A N 1
ATOM 606 C CA . ARG A 1 79 ? 2.582 -2.655 10.733 1.00 95.06 79 ARG A CA 1
ATOM 607 C C . ARG A 1 79 ? 2.304 -1.662 11.852 1.00 95.06 79 ARG A C 1
ATOM 609 O O . ARG A 1 79 ? 1.243 -1.767 12.463 1.00 95.06 79 ARG A O 1
ATOM 616 N N . VAL A 1 80 ? 3.262 -0.792 12.176 1.00 93.56 80 VAL A N 1
ATOM 617 C CA . VAL A 1 80 ? 3.053 0.305 13.133 1.00 93.56 80 VAL A CA 1
ATOM 618 C C . VAL A 1 80 ? 2.015 1.261 12.564 1.00 93.56 80 VAL A C 1
ATOM 620 O O . VAL A 1 80 ? 0.984 1.444 13.197 1.00 93.56 80 VAL A O 1
ATOM 623 N N . ALA A 1 81 ? 2.215 1.726 11.330 1.00 94.62 81 ALA A N 1
ATOM 624 C CA . ALA A 1 81 ? 1.310 2.651 10.655 1.00 94.62 81 ALA A CA 1
ATOM 625 C C . ALA A 1 81 ? -0.128 2.121 10.563 1.00 94.62 81 ALA A C 1
ATOM 627 O O . ALA A 1 81 ? -1.066 2.831 10.905 1.00 94.62 81 ALA A O 1
ATOM 628 N N . LEU A 1 82 ? -0.310 0.851 10.173 1.00 94.44 82 LEU A N 1
ATOM 629 C CA . LEU A 1 82 ? -1.634 0.218 10.162 1.00 94.44 82 LEU A CA 1
ATOM 630 C C . LEU A 1 82 ? -2.323 0.337 11.531 1.00 94.44 82 LEU A C 1
ATOM 632 O O . LEU A 1 82 ? -3.464 0.782 11.597 1.00 94.44 82 LEU A O 1
ATOM 636 N N . ARG A 1 83 ? -1.620 0.016 12.626 1.00 93.50 83 ARG A N 1
ATOM 637 C CA . ARG A 1 83 ? -2.192 0.117 13.978 1.00 93.50 83 ARG A CA 1
ATOM 638 C C . ARG A 1 83 ? -2.491 1.557 14.384 1.00 93.50 83 ARG A C 1
ATOM 640 O O . ARG A 1 83 ? -3.528 1.780 14.997 1.00 93.50 83 ARG A O 1
ATOM 647 N N . THR A 1 84 ? -1.623 2.509 14.042 1.00 93.56 84 THR A N 1
ATOM 648 C CA . THR A 1 84 ? -1.840 3.938 14.324 1.00 93.56 84 THR A CA 1
ATOM 649 C C . THR A 1 84 ? -3.151 4.435 13.715 1.00 93.56 84 THR A C 1
ATOM 651 O O . THR A 1 84 ? -3.887 5.171 14.361 1.00 93.56 84 THR A O 1
ATOM 654 N N . PHE A 1 85 ? -3.497 3.962 12.515 1.00 93.12 85 PHE A N 1
ATOM 655 C CA . PHE A 1 85 ? -4.756 4.293 11.840 1.00 93.12 85 PHE A CA 1
ATOM 656 C C . PHE A 1 85 ? -5.932 3.363 12.195 1.00 93.12 85 PHE A C 1
ATOM 658 O O . PHE A 1 85 ? -6.925 3.333 11.470 1.00 93.12 85 PHE A O 1
ATOM 665 N N . GLY A 1 86 ? -5.840 2.571 13.270 1.00 93.12 86 GLY A N 1
ATOM 666 C CA . GLY A 1 86 ? -6.924 1.672 13.685 1.00 93.12 86 GLY A CA 1
ATOM 667 C C . GLY A 1 86 ? -7.197 0.525 12.703 1.00 93.12 86 GLY A C 1
ATOM 668 O O . GLY A 1 86 ? -8.293 -0.029 12.672 1.00 93.12 86 GLY A O 1
ATOM 669 N N . LEU A 1 87 ? -6.219 0.161 11.870 1.00 93.31 87 LEU A N 1
ATOM 670 C CA . LEU A 1 87 ? -6.305 -0.975 10.959 1.00 93.31 87 LEU A CA 1
ATOM 671 C C . LEU A 1 87 ? -5.660 -2.199 11.609 1.00 93.31 87 LEU A C 1
ATOM 673 O O . LEU A 1 87 ? -4.449 -2.256 11.854 1.00 93.31 87 LEU A O 1
ATOM 677 N N . GLU A 1 88 ? -6.478 -3.212 11.859 1.00 93.44 88 GLU A N 1
ATOM 678 C CA . GLU A 1 88 ? -6.016 -4.491 12.369 1.00 93.44 88 GLU A CA 1
ATOM 679 C C . GLU A 1 88 ? -5.346 -5.309 11.268 1.00 93.44 88 GLU A C 1
ATOM 681 O O . GLU A 1 88 ? -5.701 -5.261 10.087 1.00 93.44 88 GLU A O 1
ATOM 686 N N . HIS A 1 89 ? -4.375 -6.119 11.674 1.00 92.56 89 HIS A N 1
ATOM 687 C CA . HIS A 1 89 ? -3.734 -7.091 10.804 1.00 92.56 89 HIS A CA 1
ATOM 688 C C . HIS A 1 89 ? -3.434 -8.381 11.551 1.00 92.56 89 HIS A C 1
ATOM 690 O O . HIS A 1 89 ? -3.198 -8.394 12.759 1.00 92.56 89 HIS A O 1
ATOM 696 N N . SER A 1 90 ? -3.438 -9.493 10.818 1.00 81.00 90 SER A N 1
ATOM 697 C CA . SER A 1 90 ? -3.208 -10.810 11.404 1.00 81.00 90 SER A CA 1
ATOM 698 C C . SER A 1 90 ? -1.724 -11.195 11.356 1.00 81.00 90 SER A C 1
ATOM 700 O O . SER A 1 90 ? -1.203 -11.557 10.297 1.00 81.00 90 SER A O 1
ATOM 702 N N . GLY A 1 91 ? -1.060 -11.213 12.511 1.00 84.69 91 GLY A N 1
ATOM 703 C CA . GLY A 1 91 ? 0.232 -11.877 12.698 1.00 84.69 91 GLY A CA 1
ATOM 704 C C . GLY A 1 91 ? 1.412 -11.263 11.930 1.00 84.69 91 GLY A C 1
ATOM 705 O O . GLY A 1 91 ? 1.649 -10.056 11.957 1.00 84.69 91 GLY A O 1
ATOM 706 N N . ARG A 1 92 ? 2.235 -12.128 11.323 1.00 92.25 92 ARG A N 1
ATOM 707 C CA . ARG A 1 92 ? 3.422 -11.744 10.539 1.00 92.25 92 ARG A CA 1
ATOM 708 C C . ARG A 1 92 ? 3.114 -11.790 9.036 1.00 92.25 92 ARG A C 1
ATOM 710 O O . ARG A 1 92 ? 2.254 -12.579 8.637 1.00 92.25 92 ARG A O 1
ATOM 717 N N . PRO A 1 93 ? 3.837 -11.018 8.201 1.00 95.69 93 PRO A N 1
ATOM 718 C CA . PRO A 1 93 ? 3.710 -11.106 6.751 1.00 95.69 93 PRO A CA 1
ATOM 719 C C . PRO A 1 93 ? 3.897 -12.544 6.261 1.00 95.69 93 PRO A C 1
ATOM 721 O O . PRO A 1 93 ? 4.852 -13.225 6.639 1.00 95.69 93 PRO A O 1
ATOM 724 N N . LYS A 1 94 ? 2.978 -13.007 5.417 1.00 96.69 94 LYS A N 1
ATOM 725 C CA . LYS A 1 94 ? 2.986 -14.353 4.842 1.00 96.69 94 LYS A CA 1
ATOM 726 C C . LYS A 1 94 ? 3.590 -14.298 3.450 1.00 96.69 94 LYS A C 1
ATOM 728 O O . LYS A 1 94 ? 3.197 -13.462 2.641 1.00 96.69 94 LYS A O 1
ATOM 733 N N . ARG A 1 95 ? 4.527 -15.198 3.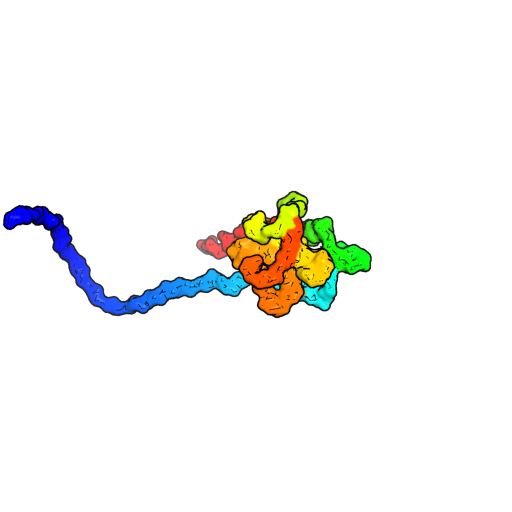150 1.00 96.75 95 ARG A N 1
ATOM 734 C CA . ARG A 1 95 ? 5.052 -15.361 1.790 1.00 96.75 95 ARG A CA 1
ATOM 735 C C . ARG A 1 95 ? 3.952 -15.808 0.833 1.00 96.75 95 ARG A C 1
ATOM 737 O O . ARG A 1 95 ? 3.101 -16.618 1.192 1.00 96.75 95 ARG A O 1
ATOM 744 N N . VAL A 1 96 ? 4.021 -15.326 -0.399 1.00 95.06 96 VAL A N 1
ATOM 745 C CA . VAL A 1 96 ? 3.108 -15.700 -1.478 1.00 95.06 96 VAL A CA 1
ATOM 746 C C . VAL A 1 96 ? 3.815 -15.506 -2.817 1.00 95.06 96 VAL A C 1
ATOM 748 O O . VAL A 1 96 ? 4.740 -14.710 -2.901 1.00 95.06 96 VAL A O 1
ATOM 751 N N . ALA A 1 97 ? 3.400 -16.245 -3.842 1.00 92.31 97 ALA A N 1
ATOM 752 C CA . ALA A 1 97 ? 3.891 -16.084 -5.217 1.00 92.31 97 ALA A CA 1
ATOM 753 C C . ALA A 1 97 ? 2.745 -15.918 -6.233 1.00 92.31 97 ALA A C 1
ATOM 755 O O . ALA A 1 97 ? 2.986 -15.765 -7.423 1.00 92.31 97 ALA A O 1
ATOM 756 N N . ASP A 1 98 ? 1.497 -15.968 -5.762 1.00 92.62 98 ASP A N 1
ATOM 757 C CA . ASP A 1 98 ? 0.288 -15.977 -6.579 1.00 92.62 98 ASP A CA 1
ATOM 758 C C . ASP A 1 98 ? -0.805 -15.142 -5.897 1.00 92.62 98 ASP A C 1
ATOM 760 O O . ASP A 1 98 ? -1.184 -15.413 -4.753 1.00 92.62 98 ASP A O 1
ATOM 764 N N . TRP A 1 99 ? -1.309 -14.132 -6.608 1.00 94.88 99 TRP A N 1
ATOM 765 C CA . TRP A 1 99 ? -2.369 -13.235 -6.148 1.00 94.88 99 TRP A CA 1
ATOM 766 C C . TRP A 1 99 ? -3.638 -13.986 -5.736 1.00 94.88 99 TRP A C 1
ATOM 768 O O . TRP A 1 99 ? -4.267 -13.623 -4.742 1.00 94.88 99 TRP A O 1
ATOM 778 N N . ALA A 1 100 ? -3.987 -15.074 -6.432 1.00 94.25 100 ALA A N 1
ATOM 779 C CA . ALA A 1 100 ? -5.204 -15.836 -6.160 1.00 94.25 100 ALA A CA 1
ATOM 780 C C . ALA A 1 100 ? -5.203 -16.502 -4.770 1.00 94.25 100 ALA A C 1
ATOM 782 O O . ALA A 1 100 ? -6.270 -16.809 -4.233 1.00 94.25 100 ALA A O 1
ATOM 783 N N . LYS A 1 101 ? -4.020 -16.692 -4.165 1.00 95.81 101 LYS A N 1
ATOM 784 C CA . LYS A 1 101 ? -3.844 -17.294 -2.831 1.00 95.81 101 LYS A CA 1
ATOM 785 C C . LYS A 1 101 ? -3.999 -16.299 -1.680 1.00 95.81 101 LYS A C 1
ATOM 787 O O . LYS A 1 101 ? -3.956 -16.708 -0.520 1.00 95.81 101 LYS A O 1
ATOM 792 N N . ILE A 1 102 ? -4.150 -15.007 -1.968 1.00 95.81 102 ILE A N 1
ATOM 793 C CA . ILE A 1 102 ? -4.368 -13.985 -0.943 1.00 95.81 102 ILE A CA 1
ATOM 794 C C . ILE A 1 102 ? -5.874 -13.951 -0.619 1.00 95.81 102 ILE A C 1
ATOM 796 O O . ILE A 1 102 ? -6.679 -13.675 -1.506 1.00 95.81 102 ILE A O 1
ATOM 800 N N . PRO A 1 103 ? -6.293 -14.251 0.625 1.00 94.75 103 PRO A N 1
ATOM 801 C CA . PRO A 1 103 ? -7.688 -14.602 0.908 1.00 94.75 103 PRO A CA 1
ATOM 802 C C . PRO A 1 103 ? -8.633 -13.406 1.105 1.00 94.75 103 PRO A C 1
ATOM 804 O O . PRO A 1 103 ? -9.842 -13.600 1.178 1.00 94.75 103 PRO A O 1
ATOM 807 N N . ALA A 1 104 ? -8.111 -12.187 1.239 1.00 94.62 104 ALA A N 1
ATOM 808 C CA . ALA A 1 104 ? -8.878 -10.997 1.613 1.00 94.62 104 ALA A CA 1
ATOM 809 C C . ALA A 1 104 ? -8.133 -9.718 1.189 1.00 94.62 104 ALA A C 1
ATOM 811 O O . ALA A 1 104 ? -7.115 -9.796 0.497 1.00 94.62 104 ALA A O 1
ATOM 812 N N . VAL A 1 105 ? -8.622 -8.549 1.620 1.00 95.88 105 VAL A N 1
ATOM 813 C CA . VAL A 1 105 ? -7.894 -7.281 1.479 1.00 95.88 105 VAL A CA 1
ATOM 814 C C . VAL A 1 105 ? -6.532 -7.397 2.157 1.00 95.88 105 VAL A C 1
ATOM 816 O O . VAL A 1 105 ? -6.433 -7.786 3.323 1.00 95.88 105 VAL A O 1
ATOM 819 N N . ALA A 1 106 ? -5.474 -7.059 1.430 1.00 97.12 106 ALA A N 1
ATOM 820 C CA . ALA A 1 106 ? -4.121 -7.168 1.938 1.00 97.12 106 ALA A CA 1
ATOM 821 C C . ALA A 1 106 ? -3.235 -6.016 1.481 1.00 97.12 106 ALA A C 1
ATOM 823 O O . ALA A 1 106 ? -3.296 -5.574 0.334 1.00 97.12 106 ALA A O 1
ATOM 824 N N . LEU A 1 107 ? -2.339 -5.606 2.375 1.00 97.62 107 LEU A N 1
ATOM 825 C CA . LEU A 1 107 ? -1.125 -4.903 1.996 1.00 97.62 107 LEU A CA 1
ATOM 826 C C . LEU A 1 107 ? -0.141 -5.938 1.442 1.00 97.62 107 LEU A C 1
ATOM 828 O O . LEU A 1 107 ? 0.069 -6.981 2.066 1.00 97.62 107 LEU A O 1
ATOM 832 N N . VAL A 1 108 ? 0.455 -5.676 0.282 1.00 97.38 108 VAL A N 1
ATOM 833 C CA . VAL A 1 108 ? 1.308 -6.642 -0.420 1.00 97.38 108 VAL A CA 1
ATOM 834 C C . VAL A 1 108 ? 2.646 -6.011 -0.777 1.00 97.38 108 VAL A C 1
ATOM 836 O O . VAL A 1 108 ? 2.705 -4.970 -1.431 1.00 97.38 108 VAL A O 1
ATOM 839 N N . ALA A 1 109 ? 3.722 -6.680 -0.371 1.00 95.69 109 ALA A N 1
ATOM 840 C CA . ALA A 1 109 ? 5.058 -6.441 -0.890 1.00 95.69 109 ALA A CA 1
ATOM 841 C C . ALA A 1 109 ? 5.241 -7.237 -2.184 1.00 95.69 109 ALA A C 1
ATOM 843 O O . ALA A 1 109 ? 4.986 -8.446 -2.230 1.00 95.69 109 ALA A O 1
ATOM 844 N N . CYS A 1 110 ? 5.705 -6.567 -3.228 1.00 92.56 110 CYS A N 1
ATOM 845 C CA . CYS A 1 110 ? 5.897 -7.129 -4.559 1.00 92.56 110 CYS A CA 1
ATOM 846 C C . CYS A 1 110 ? 7.161 -6.556 -5.207 1.00 92.56 110 CYS A C 1
ATOM 848 O O . CYS A 1 110 ? 7.716 -5.562 -4.734 1.00 92.56 110 CYS A O 1
ATOM 850 N N . SER A 1 111 ? 7.622 -7.174 -6.292 1.00 85.00 111 SER A N 1
ATOM 851 C CA . SER A 1 111 ? 8.728 -6.625 -7.078 1.00 85.00 111 SER A CA 1
ATOM 852 C C . SER A 1 111 ? 8.245 -5.545 -8.055 1.00 85.00 111 SER A C 1
ATOM 854 O O . SER A 1 111 ? 7.157 -5.625 -8.642 1.00 85.00 111 SER A O 1
ATOM 856 N N . ARG A 1 112 ? 9.068 -4.514 -8.278 1.00 70.62 112 ARG A N 1
ATOM 857 C CA . ARG A 1 112 ? 8.950 -3.637 -9.449 1.00 70.62 112 ARG A CA 1
ATOM 858 C C . ARG A 1 112 ? 9.315 -4.461 -10.679 1.00 70.62 112 ARG A C 1
ATOM 860 O O . ARG A 1 112 ? 10.439 -4.939 -10.782 1.00 70.62 112 ARG A O 1
ATOM 867 N N . VAL A 1 113 ? 8.376 -4.590 -11.619 1.00 57.88 113 VAL A N 1
ATOM 868 C CA . VAL A 1 113 ? 8.514 -5.428 -12.829 1.00 57.88 113 VAL A CA 1
ATOM 869 C C . VAL A 1 113 ? 9.797 -5.124 -13.621 1.00 57.88 113 VAL A C 1
ATOM 871 O O . VAL A 1 113 ? 10.373 -6.036 -14.196 1.00 57.88 113 VAL A O 1
ATOM 874 N N . ALA A 1 114 ? 10.272 -3.873 -13.617 1.00 56.56 114 ALA A N 1
ATOM 875 C CA . ALA A 1 114 ? 11.445 -3.457 -14.388 1.00 56.56 114 ALA A CA 1
ATOM 876 C C . ALA A 1 114 ? 12.793 -3.547 -13.643 1.00 56.56 114 ALA A C 1
ATOM 878 O O . ALA A 1 114 ? 13.821 -3.654 -14.300 1.00 56.56 114 ALA A O 1
ATOM 879 N N . SER A 1 115 ? 12.819 -3.476 -12.305 1.00 60.06 115 SER A N 1
ATOM 880 C CA . SER A 1 115 ? 14.076 -3.354 -11.538 1.00 60.06 115 SER A CA 1
ATOM 881 C C . SER A 1 115 ? 14.265 -4.403 -10.442 1.00 60.06 115 SER A C 1
ATOM 883 O O . SER A 1 115 ? 15.323 -4.454 -9.827 1.00 60.06 115 SER A O 1
ATOM 885 N N . GLY A 1 116 ? 13.250 -5.222 -10.149 1.00 61.53 116 GLY A N 1
ATOM 886 C CA . GLY A 1 116 ? 13.277 -6.145 -9.010 1.00 61.53 116 GLY A CA 1
ATOM 887 C C . GLY A 1 116 ? 13.173 -5.454 -7.645 1.00 61.53 116 GLY A C 1
ATOM 888 O O . GLY A 1 116 ? 13.080 -6.136 -6.627 1.00 61.53 116 GLY A O 1
ATOM 889 N N . ASP A 1 117 ? 13.131 -4.118 -7.610 1.00 76.06 117 ASP A N 1
ATOM 890 C CA . ASP A 1 117 ? 13.070 -3.355 -6.369 1.00 76.06 117 ASP A CA 1
ATOM 891 C C . ASP A 1 117 ? 11.778 -3.606 -5.597 1.00 76.06 117 ASP A C 1
ATOM 893 O O . ASP A 1 117 ? 10.709 -3.852 -6.158 1.00 76.06 117 ASP A O 1
ATOM 897 N N . TRP A 1 118 ? 11.882 -3.452 -4.286 1.00 84.69 118 TRP A N 1
ATOM 898 C CA . TRP A 1 118 ? 10.767 -3.520 -3.357 1.00 84.69 118 TRP A CA 1
ATOM 899 C C . TRP A 1 118 ? 9.673 -2.488 -3.674 1.00 84.69 118 TRP A C 1
ATOM 901 O O . TRP A 1 118 ? 9.961 -1.306 -3.888 1.00 84.69 118 TRP A O 1
ATOM 911 N N . HIS A 1 119 ? 8.411 -2.924 -3.677 1.00 93.25 119 HIS A N 1
ATOM 912 C CA . HIS A 1 119 ? 7.247 -2.069 -3.911 1.00 93.25 119 HIS A CA 1
ATOM 913 C C . HIS A 1 119 ? 6.030 -2.508 -3.099 1.00 93.25 119 HIS A C 1
ATOM 915 O O . HIS A 1 119 ? 5.812 -3.702 -2.882 1.00 93.25 119 HIS A O 1
ATOM 921 N N . TRP A 1 120 ? 5.207 -1.535 -2.715 1.00 95.81 120 TRP A N 1
ATOM 922 C CA . TRP A 1 120 ? 3.969 -1.748 -1.969 1.00 95.81 120 TRP A CA 1
ATOM 923 C C . TRP A 1 120 ? 2.745 -1.531 -2.851 1.00 95.81 120 TRP A C 1
ATOM 925 O O . TRP A 1 120 ? 2.668 -0.542 -3.580 1.00 95.81 120 TRP A O 1
ATOM 935 N N . VAL A 1 121 ? 1.775 -2.436 -2.746 1.00 96.62 121 VAL A N 1
ATOM 936 C CA . VAL A 1 121 ? 0.432 -2.279 -3.320 1.00 96.62 121 VAL A CA 1
ATOM 937 C C . VAL A 1 121 ? -0.624 -2.766 -2.335 1.00 96.62 121 VAL A C 1
ATOM 939 O O . VAL A 1 121 ? -0.315 -3.501 -1.393 1.00 96.62 121 VAL A O 1
ATOM 942 N N . ILE A 1 122 ? -1.884 -2.415 -2.584 1.00 97.38 122 ILE A N 1
ATOM 943 C CA . ILE A 1 122 ? -3.028 -3.072 -1.942 1.00 97.38 122 ILE A CA 1
ATOM 944 C C . ILE A 1 122 ? -3.627 -4.057 -2.930 1.00 97.38 122 ILE A C 1
ATOM 946 O O . ILE A 1 122 ? -3.795 -3.737 -4.106 1.00 97.38 122 ILE A O 1
ATOM 950 N N . PHE A 1 123 ? -3.987 -5.232 -2.437 1.00 96.75 123 PHE A N 1
ATOM 951 C CA . PHE A 1 123 ? -4.817 -6.177 -3.161 1.00 96.75 123 PHE A CA 1
ATOM 952 C C . PHE A 1 123 ? -6.184 -6.281 -2.499 1.00 96.75 123 PHE A C 1
ATOM 954 O O . PHE A 1 123 ? -6.270 -6.571 -1.307 1.00 96.75 123 PHE A O 1
ATOM 961 N N . ASP A 1 124 ? -7.240 -6.064 -3.275 1.00 95.25 124 ASP A N 1
ATOM 962 C CA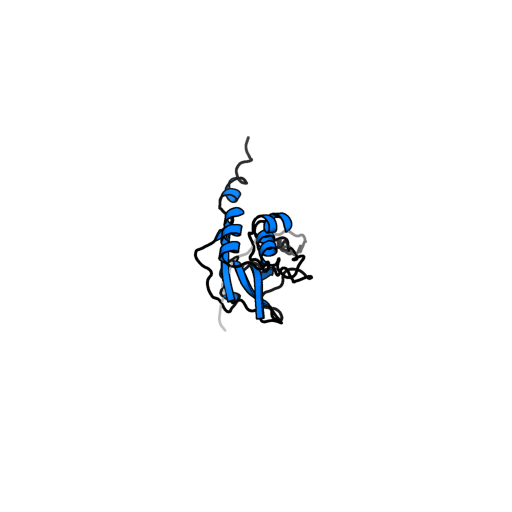 . ASP A 1 124 ? -8.611 -6.358 -2.885 1.00 95.25 124 ASP A CA 1
ATOM 963 C C . ASP A 1 124 ? -9.060 -7.667 -3.538 1.00 95.25 124 ASP A C 1
ATOM 965 O O . ASP A 1 124 ? -9.323 -7.732 -4.742 1.00 95.25 124 ASP A O 1
ATOM 969 N N . ARG A 1 125 ? -9.169 -8.721 -2.724 1.00 94.19 125 ARG A N 1
ATOM 970 C CA . ARG A 1 125 ? -9.601 -10.040 -3.189 1.00 94.19 125 ARG A CA 1
ATOM 971 C C . ARG A 1 125 ? -11.055 -10.068 -3.665 1.00 94.19 125 ARG A C 1
ATOM 973 O O . ARG A 1 125 ? -11.373 -10.910 -4.510 1.00 94.19 125 ARG A O 1
ATOM 980 N N . PHE A 1 126 ? -11.911 -9.209 -3.113 1.00 91.19 126 PHE A N 1
ATOM 981 C CA . PHE A 1 126 ? -13.351 -9.213 -3.375 1.00 91.19 126 PHE A CA 1
ATOM 982 C C . PHE A 1 126 ? -13.659 -8.652 -4.761 1.00 91.19 126 PHE A C 1
ATOM 984 O O . PHE A 1 126 ? -14.424 -9.260 -5.505 1.00 91.19 126 PHE A O 1
ATOM 991 N N . ASP A 1 127 ? -12.978 -7.568 -5.129 1.00 90.50 127 ASP A N 1
ATOM 992 C CA . ASP A 1 127 ? -13.121 -6.940 -6.446 1.00 90.50 127 ASP A CA 1
ATOM 993 C C . ASP A 1 127 ? -12.078 -7.453 -7.457 1.00 90.50 127 ASP A C 1
ATOM 995 O O . ASP A 1 127 ? -12.181 -7.210 -8.660 1.00 90.50 127 ASP A O 1
ATOM 999 N N . GLY A 1 128 ? -11.066 -8.190 -6.985 1.00 93.44 128 GLY A N 1
ATOM 1000 C CA . GLY A 1 128 ? -9.966 -8.684 -7.812 1.00 93.44 128 GLY A CA 1
ATOM 1001 C C . GLY A 1 128 ? -9.062 -7.558 -8.317 1.00 93.44 128 GLY A C 1
ATOM 1002 O O . GLY A 1 128 ? -8.518 -7.651 -9.420 1.00 93.44 128 GLY A O 1
ATOM 1003 N N . LEU A 1 129 ? -8.912 -6.489 -7.533 1.00 94.56 129 LEU A N 1
ATOM 1004 C CA . LEU A 1 129 ? -8.206 -5.274 -7.930 1.00 94.56 129 LEU A CA 1
ATOM 1005 C C . LEU A 1 129 ? -6.896 -5.091 -7.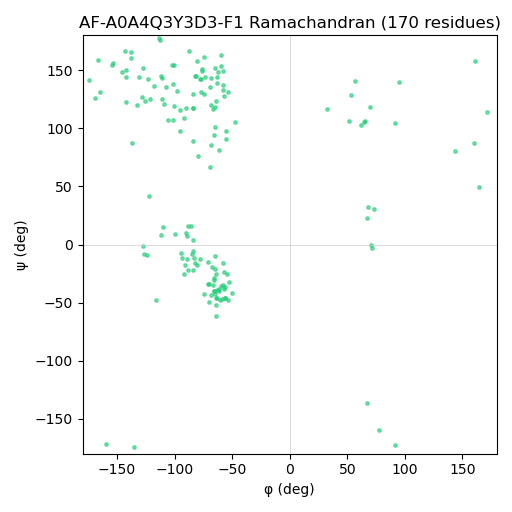168 1.00 94.56 129 LEU A C 1
ATOM 1007 O O . LEU A 1 129 ? -6.794 -5.360 -5.974 1.00 94.56 129 LEU A O 1
ATOM 1011 N N . ILE A 1 130 ? -5.896 -4.570 -7.871 1.00 95.31 130 ILE A N 1
ATOM 1012 C CA . ILE A 1 130 ? -4.628 -4.112 -7.318 1.00 95.31 130 ILE A CA 1
ATOM 1013 C C . ILE A 1 130 ? -4.591 -2.593 -7.396 1.00 95.31 130 ILE A C 1
ATOM 1015 O O . ILE A 1 130 ? -4.643 -2.011 -8.483 1.00 95.31 130 ILE A O 1
ATOM 1019 N N . TYR A 1 131 ? -4.440 -1.962 -6.238 1.00 95.75 131 TYR A N 1
ATOM 1020 C CA . TYR A 1 131 ? -4.238 -0.529 -6.098 1.00 95.75 131 TYR A CA 1
ATOM 1021 C C . TYR A 1 131 ? -2.738 -0.273 -6.003 1.00 95.75 131 TYR A C 1
ATOM 1023 O O . TYR A 1 131 ? -2.116 -0.436 -4.952 1.00 95.75 131 TYR A O 1
ATOM 1031 N N . ASP A 1 132 ? -2.151 0.086 -7.139 1.00 94.31 132 ASP A N 1
ATOM 1032 C CA . ASP A 1 132 ? -0.726 0.371 -7.262 1.00 94.31 132 ASP A CA 1
ATOM 1033 C C . ASP A 1 132 ? -0.491 1.890 -7.256 1.00 94.31 132 ASP A C 1
ATOM 1035 O O . ASP A 1 132 ? -0.977 2.562 -8.170 1.00 94.31 132 ASP A O 1
ATOM 1039 N N . PRO A 1 133 ? 0.264 2.450 -6.293 1.00 94.56 133 PRO A N 1
ATOM 1040 C CA . PRO A 1 133 ? 0.560 3.885 -6.242 1.00 94.56 133 PRO A CA 1
ATOM 1041 C C . PRO A 1 133 ? 1.268 4.454 -7.485 1.00 94.56 133 PRO A C 1
ATOM 1043 O O . PRO A 1 133 ? 1.281 5.667 -7.677 1.00 94.56 133 PRO A O 1
ATOM 1046 N N . LEU A 1 134 ? 1.851 3.607 -8.345 1.00 92.31 134 LEU A N 1
ATOM 1047 C CA . LEU A 1 134 ? 2.470 4.015 -9.618 1.00 92.31 134 LEU A CA 1
ATOM 1048 C C . LEU A 1 134 ? 1.526 3.907 -10.823 1.00 92.31 134 LEU A C 1
ATOM 1050 O O . LEU A 1 134 ? 1.886 4.304 -11.934 1.00 92.31 134 LEU A O 1
ATOM 1054 N N . ALA A 1 135 ? 0.331 3.343 -10.652 1.00 90.81 135 ALA A N 1
ATOM 1055 C CA . ALA A 1 135 ? -0.597 3.107 -11.746 1.00 90.81 135 ALA A CA 1
ATOM 1056 C C . ALA A 1 135 ? -1.446 4.343 -12.065 1.00 90.81 135 ALA A C 1
ATOM 1058 O O . ALA A 1 135 ? -2.564 4.471 -11.592 1.00 90.81 135 ALA A O 1
ATOM 1059 N N . LYS A 1 136 ? -0.959 5.218 -12.951 1.00 89.75 136 LYS A N 1
ATOM 1060 C CA . LYS A 1 136 ? -1.669 6.452 -13.357 1.00 89.75 136 LYS A CA 1
ATOM 1061 C C . LYS A 1 136 ? -3.099 6.241 -13.883 1.00 89.75 136 LYS A C 1
ATOM 1063 O O . LYS A 1 136 ? -3.915 7.144 -13.774 1.00 89.75 136 LYS A O 1
ATOM 1068 N N . ASN A 1 137 ? -3.401 5.056 -14.417 1.00 89.31 137 ASN A N 1
ATOM 1069 C CA . ASN A 1 137 ? -4.716 4.718 -14.977 1.00 89.31 137 ASN A CA 1
ATOM 1070 C C . ASN A 1 137 ? -5.678 4.106 -13.943 1.00 89.31 137 ASN A C 1
ATOM 1072 O O . ASN A 1 137 ? -6.718 3.577 -14.323 1.00 89.31 137 ASN A O 1
ATOM 1076 N N . GLY A 1 138 ? -5.323 4.133 -12.656 1.00 90.69 138 GLY A N 1
ATOM 1077 C CA . GLY A 1 138 ? -6.138 3.574 -11.586 1.00 90.69 138 GLY A CA 1
ATOM 1078 C C . GLY A 1 138 ? -5.826 2.111 -11.242 1.00 90.69 138 GLY A C 1
ATOM 1079 O O . GLY A 1 138 ? -4.846 1.531 -11.737 1.00 90.69 138 GLY A O 1
ATOM 1080 N N . PRO A 1 139 ? -6.654 1.508 -10.366 1.00 92.81 139 PRO A N 1
ATOM 1081 C CA . PRO A 1 139 ? -6.538 0.111 -9.970 1.00 92.81 139 PRO A CA 1
ATOM 1082 C C . PRO A 1 139 ? -6.739 -0.830 -11.156 1.00 92.81 139 PRO A C 1
ATOM 1084 O O . PRO A 1 139 ? -7.499 -0.540 -12.079 1.00 92.81 139 PRO A O 1
ATOM 1087 N N . ARG A 1 140 ? -6.065 -1.979 -11.133 1.00 91.81 140 ARG A N 1
ATOM 1088 C CA . ARG A 1 140 ? -6.084 -2.940 -12.247 1.00 91.81 140 ARG A CA 1
ATOM 1089 C C . ARG A 1 140 ? -6.456 -4.323 -11.761 1.00 91.81 140 ARG A C 1
ATOM 1091 O O . ARG A 1 140 ? -6.147 -4.681 -10.629 1.00 91.81 140 ARG A O 1
ATOM 1098 N N . ARG A 1 141 ? -7.058 -5.121 -12.637 1.00 92.56 141 ARG A N 1
ATOM 1099 C CA . ARG A 1 141 ? -7.298 -6.534 -12.352 1.00 92.56 141 ARG A CA 1
ATOM 1100 C C . ARG A 1 141 ? -5.986 -7.292 -12.168 1.00 92.56 141 ARG A C 1
ATOM 1102 O O . ARG A 1 141 ? -5.041 -7.078 -12.925 1.00 92.56 141 ARG A O 1
ATOM 1109 N N . PHE A 1 142 ? -5.945 -8.194 -11.188 1.00 89.56 142 PHE A N 1
ATOM 1110 C CA . PHE A 1 142 ? -4.744 -8.989 -10.901 1.00 89.56 142 PHE A CA 1
ATOM 1111 C C . PHE A 1 142 ? -4.429 -10.053 -11.962 1.00 89.56 142 PHE A C 1
ATOM 1113 O O . PHE A 1 142 ? -3.326 -10.591 -11.969 1.00 89.56 142 PHE A O 1
ATOM 1120 N N . ASP A 1 143 ? -5.385 -10.368 -12.833 1.00 87.50 143 ASP A N 1
ATOM 1121 C CA . ASP A 1 143 ? -5.295 -11.425 -13.840 1.00 87.50 143 ASP A CA 1
ATOM 1122 C C . ASP A 1 143 ? -5.205 -10.892 -15.279 1.00 87.50 143 ASP A C 1
ATOM 1124 O O . ASP A 1 143 ? -5.388 -11.644 -16.234 1.00 87.50 143 ASP A O 1
ATOM 1128 N N . VAL A 1 144 ? -4.910 -9.598 -15.453 1.00 80.50 144 VAL A N 1
ATOM 1129 C CA . VAL A 1 144 ? -4.779 -8.968 -16.773 1.00 80.50 144 VAL A CA 1
ATOM 1130 C C . VAL A 1 144 ? -3.434 -8.252 -16.914 1.00 80.50 144 VAL A C 1
ATOM 1132 O O . VAL A 1 144 ? -3.130 -7.315 -16.176 1.00 80.50 144 VAL A O 1
ATOM 1135 N N . GLY A 1 145 ? -2.669 -8.631 -17.943 1.00 72.25 145 GLY A N 1
ATOM 1136 C CA . GLY A 1 145 ? -1.442 -7.947 -18.364 1.00 72.25 145 GLY A CA 1
ATOM 1137 C C . GLY A 1 145 ? -0.208 -8.245 -17.502 1.00 72.25 145 GLY A C 1
ATOM 1138 O O . GLY A 1 145 ? -0.143 -9.249 -16.799 1.00 72.25 145 GLY A O 1
ATOM 1139 N N . ASN A 1 146 ? 0.793 -7.359 -17.571 1.00 67.38 146 ASN A N 1
ATOM 1140 C CA . ASN A 1 146 ? 2.035 -7.451 -16.791 1.00 67.38 146 ASN A CA 1
ATOM 1141 C C . ASN A 1 146 ? 1.823 -6.947 -15.360 1.00 67.38 146 ASN A C 1
ATOM 1143 O O . ASN A 1 146 ? 2.196 -5.825 -15.002 1.00 67.38 146 ASN A O 1
ATOM 1147 N N . VAL A 1 147 ? 1.180 -7.780 -14.552 1.00 74.50 147 VAL A N 1
ATOM 1148 C CA . VAL A 1 147 ? 0.942 -7.513 -13.135 1.00 74.50 147 VAL A CA 1
ATOM 1149 C C . VAL A 1 147 ? 2.232 -7.742 -12.338 1.00 74.50 147 VAL A C 1
ATOM 1151 O O . VAL A 1 147 ? 3.096 -8.530 -12.721 1.00 74.50 147 VAL A O 1
ATOM 1154 N N . ARG A 1 148 ? 2.401 -7.020 -11.226 1.00 86.31 148 ARG A N 1
ATOM 1155 C CA . ARG A 1 148 ? 3.553 -7.192 -10.326 1.00 86.31 148 ARG A CA 1
ATOM 1156 C C . ARG A 1 148 ? 3.603 -8.617 -9.770 1.00 86.31 148 ARG A C 1
ATOM 1158 O O . ARG A 1 148 ? 2.562 -9.249 -9.609 1.00 86.31 148 ARG A O 1
ATOM 1165 N N . HIS A 1 149 ? 4.794 -9.089 -9.405 1.00 89.81 149 HIS A N 1
ATOM 1166 C CA . HIS A 1 149 ? 4.950 -10.395 -8.761 1.00 89.81 149 HIS A CA 1
ATOM 1167 C C . HIS A 1 149 ? 4.860 -10.229 -7.240 1.00 89.81 149 HIS A C 1
ATOM 1169 O O . HIS A 1 149 ? 5.692 -9.515 -6.666 1.00 89.81 149 HIS A O 1
ATOM 1175 N N . PRO A 1 150 ? 3.864 -10.833 -6.569 1.00 94.00 150 PRO A N 1
ATOM 1176 C CA . PRO A 1 150 ? 3.721 -10.705 -5.131 1.00 94.00 150 PRO A CA 1
ATOM 1177 C C . PRO A 1 150 ? 4.797 -11.552 -4.440 1.00 94.00 150 PRO A C 1
ATOM 1179 O O . PRO A 1 150 ? 5.164 -12.620 -4.923 1.00 94.00 150 PRO A O 1
ATOM 1182 N N . ILE A 1 151 ? 5.313 -11.055 -3.318 1.00 94.88 151 ILE A N 1
ATOM 1183 C CA . ILE A 1 151 ? 6.389 -11.694 -2.541 1.00 94.88 151 ILE A CA 1
ATOM 1184 C C . ILE A 1 151 ? 5.868 -12.084 -1.160 1.00 94.88 151 ILE A C 1
ATOM 1186 O O . ILE A 1 151 ? 6.082 -13.192 -0.662 1.00 94.88 151 ILE A O 1
ATOM 1190 N N . SER A 1 152 ? 5.187 -11.147 -0.504 1.00 96.06 152 SER A N 1
ATOM 1191 C CA . SER A 1 152 ? 4.566 -11.376 0.795 1.00 96.06 152 SER A CA 1
ATOM 1192 C C . SER A 1 152 ? 3.388 -10.441 0.999 1.00 96.06 152 SER A C 1
ATOM 1194 O O . SER A 1 152 ? 3.325 -9.377 0.389 1.00 96.06 152 SER A O 1
ATOM 1196 N N . TYR A 1 153 ? 2.455 -10.832 1.854 1.00 97.44 153 TYR A N 1
ATOM 1197 C CA . TYR A 1 153 ? 1.270 -10.044 2.150 1.00 97.44 153 TYR A CA 1
ATOM 1198 C C . TYR A 1 153 ? 0.954 -10.041 3.637 1.00 97.44 153 TYR A C 1
ATOM 1200 O O . TYR A 1 153 ? 1.356 -10.932 4.390 1.00 97.44 153 TYR A O 1
ATOM 1208 N N . LEU A 1 154 ? 0.173 -9.048 4.036 1.00 97.06 154 LEU A N 1
ATOM 1209 C CA . LEU A 1 154 ? -0.435 -8.955 5.345 1.00 97.06 154 LEU A CA 1
ATOM 1210 C C . LEU A 1 154 ? -1.905 -8.591 5.158 1.00 97.06 154 LEU A C 1
ATOM 1212 O O . LEU A 1 154 ? -2.220 -7.568 4.552 1.00 97.06 154 LEU A O 1
ATOM 1216 N N . THR A 1 155 ? -2.801 -9.451 5.636 1.00 96.75 155 THR A N 1
ATOM 1217 C CA . THR A 1 155 ? -4.240 -9.189 5.574 1.00 96.75 155 THR A CA 1
ATOM 1218 C C . THR A 1 155 ? -4.598 -8.047 6.516 1.00 96.75 155 THR A C 1
ATOM 1220 O O . THR A 1 155 ? -4.110 -8.012 7.648 1.00 96.75 155 THR A O 1
ATOM 1223 N N . VAL A 1 156 ? -5.433 -7.130 6.030 1.00 94.56 156 VAL A N 1
ATOM 1224 C CA . VAL A 1 156 ? -5.853 -5.924 6.746 1.00 94.56 156 VAL A CA 1
ATOM 1225 C C . VAL A 1 156 ? -7.363 -5.958 6.955 1.00 94.56 156 VAL A C 1
ATOM 1227 O O . VAL A 1 156 ? -8.120 -6.276 6.036 1.00 94.56 156 VAL A O 1
ATOM 1230 N N . HIS A 1 157 ? -7.795 -5.606 8.161 1.00 89.44 157 HIS A N 1
ATOM 1231 C CA . HIS A 1 157 ? -9.194 -5.521 8.559 1.00 89.44 157 HIS A CA 1
ATOM 1232 C C . HIS A 1 157 ? -9.436 -4.178 9.254 1.00 89.44 157 HIS A C 1
ATOM 1234 O O . HIS A 1 157 ? -8.568 -3.684 9.971 1.00 89.44 157 HIS A O 1
ATOM 1240 N N . ARG A 1 158 ? -10.610 -3.574 9.055 1.00 77.94 158 ARG A N 1
ATOM 1241 C CA . ARG A 1 158 ? -11.025 -2.438 9.890 1.00 77.94 158 ARG A CA 1
ATOM 1242 C C . ARG A 1 158 ? -11.502 -2.955 11.242 1.00 77.94 158 ARG A C 1
ATOM 1244 O O . ARG A 1 158 ? -12.155 -4.001 11.290 1.00 77.94 158 ARG A O 1
ATOM 1251 N N . THR A 1 159 ? -11.192 -2.228 12.311 1.00 65.44 159 THR A N 1
ATOM 1252 C CA . THR A 1 159 ? -11.746 -2.507 13.639 1.00 65.44 159 THR A CA 1
ATOM 1253 C C . THR A 1 159 ? -13.275 -2.452 13.590 1.00 65.44 159 THR A C 1
ATOM 1255 O O . THR A 1 159 ? -13.887 -1.733 12.796 1.00 65.44 159 THR A O 1
ATOM 1258 N N . LYS A 1 160 ? -13.927 -3.251 14.439 1.00 49.75 160 LYS A N 1
ATOM 1259 C CA . LYS A 1 160 ? -15.396 -3.353 14.502 1.00 49.75 160 LYS A CA 1
ATOM 1260 C C . LYS A 1 160 ? -16.103 -2.061 14.945 1.00 49.75 160 LYS A C 1
ATOM 1262 O O . LYS A 1 160 ? -17.328 -2.004 14.848 1.00 49.75 160 LYS A O 1
ATOM 1267 N N . GLU A 1 161 ? -15.380 -1.046 15.413 1.00 48.28 161 GLU A N 1
ATOM 1268 C CA . GLU A 1 161 ? -15.955 0.135 16.073 1.00 48.28 161 GLU A CA 1
ATOM 1269 C C . GLU A 1 161 ? -16.788 1.038 15.140 1.00 48.28 161 GLU A C 1
ATOM 1271 O O . GLU A 1 161 ? -17.690 1.721 15.615 1.00 48.28 161 GLU A O 1
ATOM 1276 N N . GLU A 1 162 ? -16.630 0.951 13.814 1.00 46.72 162 GLU A N 1
ATOM 1277 C CA . GLU A 1 162 ? -17.479 1.697 12.861 1.00 46.72 162 GLU A CA 1
ATOM 1278 C C . GLU A 1 162 ? -18.759 0.955 12.421 1.00 46.72 162 GLU A C 1
ATOM 1280 O O . GLU A 1 162 ? -19.666 1.566 11.858 1.00 46.72 162 GLU A O 1
ATOM 1285 N N . ILE A 1 163 ? -18.904 -0.349 12.693 1.00 46.09 163 ILE A N 1
ATOM 1286 C CA . ILE A 1 163 ? -20.096 -1.114 12.256 1.00 46.09 163 ILE A CA 1
ATOM 1287 C C . ILE A 1 163 ? -21.282 -0.915 13.227 1.00 46.09 163 ILE A C 1
ATOM 1289 O O . ILE A 1 163 ? -22.434 -1.182 12.878 1.00 46.09 163 ILE A O 1
ATOM 1293 N N . GLY A 1 164 ? -21.026 -0.405 14.438 1.00 34.62 164 GLY A N 1
ATOM 1294 C CA . GLY A 1 164 ? -22.036 -0.201 15.485 1.00 34.62 164 GLY A CA 1
ATOM 1295 C C . GLY A 1 164 ? -22.774 1.144 15.458 1.00 34.62 164 GLY A C 1
ATOM 1296 O O . GLY A 1 164 ? -23.883 1.223 15.979 1.00 34.62 164 GLY A O 1
ATOM 1297 N N . VAL A 1 165 ? -22.219 2.192 14.839 1.00 42.06 165 VAL A N 1
ATOM 1298 C CA . VAL A 1 165 ? -22.786 3.557 14.939 1.00 42.06 165 VAL A CA 1
ATOM 1299 C C . VAL A 1 165 ? -23.926 3.807 13.936 1.00 42.06 165 VAL A C 1
ATOM 1301 O O . VAL A 1 165 ? -24.811 4.619 14.188 1.00 42.06 165 VAL A O 1
ATOM 1304 N N . ALA A 1 166 ? -24.004 3.047 12.840 1.00 40.66 166 ALA A N 1
ATOM 1305 C CA . ALA A 1 166 ? -25.025 3.250 11.803 1.00 40.66 166 ALA A CA 1
ATOM 1306 C C . ALA A 1 166 ? -26.390 2.571 12.073 1.00 40.66 166 ALA A C 1
ATOM 1308 O O . ALA A 1 166 ? -27.272 2.621 11.218 1.00 40.66 166 ALA A O 1
ATOM 1309 N N . ARG A 1 167 ? -26.600 1.919 13.230 1.00 44.97 167 ARG A N 1
ATOM 1310 C CA . ARG A 1 167 ? -27.873 1.230 13.561 1.00 44.97 167 ARG A CA 1
ATOM 1311 C C . ARG A 1 167 ? -28.684 1.862 14.699 1.00 44.97 167 ARG A C 1
ATOM 1313 O O . ARG A 1 167 ? -29.689 1.288 15.102 1.00 44.97 167 ARG A O 1
ATOM 1320 N N . GLY A 1 168 ? -28.298 3.042 15.179 1.00 40.66 168 GLY A N 1
ATOM 1321 C CA . GLY A 1 168 ? -28.928 3.702 16.328 1.00 40.66 168 GLY A CA 1
ATOM 1322 C C . GLY A 1 168 ? -29.486 5.095 16.043 1.00 40.66 168 GLY A C 1
ATOM 1323 O O . GLY A 1 168 ? -29.290 5.986 16.855 1.00 40.66 168 GLY A O 1
ATOM 1324 N N . ALA A 1 169 ? -30.147 5.319 14.907 1.00 45.12 169 ALA A N 1
ATOM 1325 C CA . ALA A 1 169 ? -30.910 6.547 14.673 1.00 45.12 169 ALA A CA 1
ATOM 1326 C C . ALA A 1 169 ? -32.250 6.198 14.019 1.00 45.12 169 ALA A C 1
ATOM 1328 O O . ALA A 1 169 ? -32.374 6.144 12.798 1.00 45.12 169 ALA A O 1
ATOM 1329 N N . GLY A 1 170 ? -33.255 5.903 14.842 1.00 41.78 170 GLY A N 1
ATOM 1330 C CA . GLY A 1 170 ? -34.616 5.721 14.358 1.00 41.78 170 GLY A CA 1
ATOM 1331 C C . GLY A 1 170 ? -35.572 5.183 15.414 1.00 41.78 170 GLY A C 1
ATOM 1332 O O . GLY A 1 170 ? -35.487 4.003 15.749 1.00 41.78 170 GLY A O 1
ATOM 1333 N N . ARG A 1 171 ? -36.546 6.039 15.767 1.00 41.56 171 ARG A N 1
ATOM 1334 C CA . ARG A 1 171 ? -37.718 5.870 16.657 1.00 41.56 171 ARG A CA 1
ATOM 1335 C C . ARG A 1 171 ? -37.415 6.263 18.114 1.00 41.56 171 ARG A C 1
ATOM 1337 O O . ARG A 1 171 ? -36.660 5.570 18.781 1.00 41.56 171 ARG A O 1
ATOM 1344 N N . GLY A 1 172 ? -37.861 7.411 18.632 1.00 43.25 172 GLY A N 1
ATOM 1345 C CA . GLY A 1 172 ? -39.062 8.181 18.277 1.00 43.25 172 GLY A CA 1
ATOM 1346 C C . GLY A 1 172 ? -40.286 7.497 18.854 1.00 43.25 172 GLY A C 1
ATOM 1347 O O . GLY A 1 172 ? -40.583 6.391 18.351 1.00 43.25 172 GLY A O 1
#

Nearest PDB structures (foldseek):
  7t56-assembly1_B  TM=7.323E-01  e=7.254E-05  Acetivibrio thermocellus
  8vp9-assembly1_A  TM=7.225E-01  e=6.072E-05  Acetivibrio thermocellus ATCC 27405
  6v9z-assembly1_B  TM=7.241E-01  e=1.099E-04  Acetivibrio thermocellus ATCC 27405
  7s5j-assembly1_A  TM=6.711E-01  e=3.638E-03  Acetivibrio thermocellus ATCC 27405
  8f0g-assembly1_X  TM=2.767E-01  e=3.541E+00  Homo sapiens

Secondary structure (DSSP, 8-state):
---------------------------S----SS-----SSSSTHHHHHHHHHHT--HHHHHHT-PPPTTS---HHHHHHHHHHTTEEE-SSPEE-S-GGG--SSEEEEEE-TTT--EEEEEEETTTTEEE-TT-TT--EETTSSSPPPEEEEEEEEE-GGGTSGGG-----

Mean predicted aligned error: 12.75 Å

pLDDT: mean 76.95, std 23.44, range [27.3, 97.62]

Sequence (172 aa):
MRLLAGRANERCTLETYPLRHRLTIVKLGDQLRFKHILQNDTVSCGPACIAMLAGVSLETAAAEIDRHSNGKTDWAQMRVALRTFGLEHSGRPKRVADWAKIPAVALVACSRVASGDWHWVIFDRFDGLIYDPLAKNGPRRFDVGNVRHPISYLTVHRTKEEIGVARGAGRG

Radius of gyration: 25.36 Å; Cα contacts (8 Å, |Δi|>4): 244; chains: 1; bounding box: 76×63×50 Å

Solvent-accessible surface area (backbone atoms only — not comparable to full-atom values): 10769 Å² total; per-residue (Å²): 133,89,78,86,89,79,87,82,84,84,87,81,83,90,84,90,82,89,75,88,70,75,78,68,78,71,77,89,70,87,73,68,96,48,68,82,45,70,37,92,59,98,44,35,31,50,28,20,42,49,9,31,75,65,71,53,51,53,66,63,32,42,73,65,42,80,55,48,98,85,49,44,73,53,75,68,43,52,54,51,39,35,50,77,62,54,32,44,64,66,90,66,74,41,78,44,77,52,76,86,76,47,91,44,39,22,47,30,40,23,35,36,87,89,73,67,43,86,39,42,29,34,38,35,50,89,82,40,33,32,45,41,25,83,41,89,87,49,61,39,52,71,90,56,82,94,55,66,52,47,48,29,33,33,49,54,42,75,57,73,78,72,75,64,68,82,76,76,83,84,79,133

Foldseek 3Di:
DDDDDDDDDDDDDDDDDDDPPPPPVPPPDPDDPWDFAADPDPALLLLRQLCRVLVHDSVVSLVQFDAPPVNHDDPVRSQSSCVVSQKDWDDGWAFDFDLQPPDAWKWFWFADLPPRDTGIWIAGNVVQWIRGNNPPPGIDHCPDDDHTGTTTIIHIDHDCVVVPPVPPDDDD